Protein AF-A0A6B3ERU7-F1 (afdb_monomer)

Solvent-accessible surface area (backbone atoms only — not comparable to full-atom values): 4367 Å² total; per-residue (Å²): 103,90,77,76,57,90,96,54,82,65,93,77,82,80,48,77,41,83,44,70,45,68,69,62,51,50,50,53,40,39,77,74,50,32,45,81,49,94,58,91,86,42,90,49,46,45,43,29,24,43,83,88,65,51,64,35,34,43,35,48,87,87,63,73,62,80,82,129

Secondary structure (DSSP, 8-state):
-PSPPTTSPPPPPPEEEE-S-HHHHHHHHHHTT-EEEP-TT-TTEEEEE-TTS-EEEEE--SS-PPP-

Foldseek 3Di:
DPPDDPPDDDDDDEAEAEAQDDVVVVVVQVVQPWAWDDDPPCPQKTWIAHNVGHIYIYGYPPDRDDDD

pLDDT: mean 87.47, std 12.1, range [47.75, 98.25]

Radius of gyration: 14.42 Å; Cα contacts (8 Å, |Δi|>4): 96; chains: 1; bounding box: 31×30×38 Å

Nearest PDB structures (foldseek):
  2c21-assembly3_F  TM=7.203E-01  e=3.736E-02  Leishmania major
  1xqa-assembly1_A  TM=6.695E-01  e=3.496E-02  Bacillus cereus ATCC 14579
  1kmz-assembly1_A  TM=7.539E-01  e=1.314E-01  Streptomyces lavendulae
  1kll-assembly1_A-2  TM=6.210E-01  e=4.557E-02  Streptomyces lavendulae
  5uhj-assembly2_B-3  TM=6.477E-01  e=6.345E-02  Streptomyces sp. CB03234

Structure (mmCIF, N/CA/C/O backbone):
data_AF-A0A6B3ERU7-F1
#
_entry.id   AF-A0A6B3ERU7-F1
#
loop_
_atom_site.group_PDB
_atom_site.id
_atom_site.type_symbol
_atom_site.label_atom_id
_atom_site.label_alt_id
_atom_site.label_comp_id
_atom_site.label_asym_id
_atom_site.label_entity_id
_atom_site.label_seq_id
_atom_site.pdbx_PDB_ins_code
_atom_site.Cartn_x
_atom_site.Cartn_y
_atom_site.Cartn_z
_atom_site.occupancy
_atom_site.B_iso_or_equiv
_atom_site.auth_seq_id
_atom_site.auth_comp_id
_atom_site.auth_asym_id
_atom_site.auth_atom_id
_atom_site.pdbx_PDB_model_num
ATOM 1 N N . MET A 1 1 ? -4.860 -0.462 23.862 1.00 62.19 1 MET A N 1
ATOM 2 C CA . MET A 1 1 ? -4.777 -1.305 25.079 1.00 62.19 1 MET A CA 1
ATOM 3 C C . MET A 1 1 ? -5.407 -2.647 24.754 1.00 62.19 1 MET A C 1
ATOM 5 O O . MET A 1 1 ? -6.387 -2.655 24.018 1.00 62.19 1 MET A O 1
ATOM 9 N N . TRP A 1 2 ? -4.856 -3.762 25.230 1.00 71.75 2 TRP A N 1
ATOM 10 C CA . TRP A 1 2 ? -5.568 -5.041 25.177 1.00 71.75 2 TRP A CA 1
ATOM 11 C C . TRP A 1 2 ? -6.170 -5.318 26.560 1.00 71.75 2 TRP A C 1
ATOM 13 O O . TRP A 1 2 ? -5.421 -5.233 27.536 1.00 71.75 2 TRP A O 1
ATOM 23 N N . PRO A 1 3 ? -7.471 -5.644 26.669 1.00 83.06 3 PRO A N 1
ATOM 24 C CA . PRO A 1 3 ? -8.466 -5.791 25.596 1.00 83.06 3 PRO A CA 1
ATOM 25 C C . PRO A 1 3 ? -8.986 -4.447 25.032 1.00 83.06 3 PRO A C 1
ATOM 27 O O . PRO A 1 3 ? -8.841 -3.414 25.688 1.00 83.06 3 PRO A O 1
ATOM 30 N N . PRO A 1 4 ? -9.585 -4.437 23.820 1.00 85.06 4 PRO A N 1
ATOM 31 C CA . PRO A 1 4 ? -10.098 -3.217 23.199 1.00 85.06 4 PRO A CA 1
ATOM 32 C C . PRO A 1 4 ? -11.309 -2.651 23.954 1.00 85.06 4 PRO A C 1
ATOM 34 O O . PRO A 1 4 ? -12.305 -3.346 24.160 1.00 85.06 4 PRO A O 1
ATOM 37 N N . VAL A 1 5 ? -11.241 -1.363 24.296 1.00 90.25 5 VAL A N 1
ATOM 38 C CA . VAL A 1 5 ? -12.319 -0.615 24.955 1.00 90.25 5 VAL A CA 1
ATOM 39 C C . VAL A 1 5 ? -13.216 0.044 23.893 1.00 90.25 5 VAL A C 1
ATOM 41 O O . VAL A 1 5 ? -12.696 0.621 22.934 1.00 90.25 5 VAL A O 1
ATOM 44 N N . PRO A 1 6 ? -14.556 -0.050 23.996 1.00 88.31 6 PRO A N 1
ATOM 45 C CA . PRO A 1 6 ? -15.462 0.639 23.078 1.00 88.31 6 PRO A CA 1
ATOM 46 C C . PRO A 1 6 ? -15.233 2.157 23.065 1.00 88.31 6 PRO A C 1
ATOM 48 O O . PRO A 1 6 ? -15.151 2.777 24.119 1.00 88.31 6 PRO A O 1
ATOM 51 N N . GLY A 1 7 ? -15.165 2.757 21.873 1.00 86.81 7 GLY A N 1
ATOM 52 C CA . GLY A 1 7 ? -14.949 4.201 21.700 1.00 86.81 7 GLY A CA 1
ATOM 53 C C . GLY A 1 7 ? -13.485 4.651 21.756 1.00 86.81 7 GLY A C 1
ATOM 54 O O . GLY A 1 7 ? -13.208 5.810 21.464 1.00 86.81 7 GLY A O 1
ATOM 55 N N . GLU A 1 8 ? -12.549 3.753 22.068 1.00 89.12 8 GLU A N 1
ATOM 56 C CA . GLU A 1 8 ? -11.114 4.042 22.046 1.00 89.12 8 GLU A CA 1
ATOM 57 C C . GLU A 1 8 ? -10.432 3.534 20.771 1.00 89.12 8 GLU A C 1
ATOM 59 O O . GLU A 1 8 ? -10.927 2.637 20.080 1.00 89.12 8 GLU A O 1
ATOM 64 N N . GLN A 1 9 ? -9.252 4.096 20.485 1.00 80.38 9 GLN A N 1
ATOM 65 C CA . GLN A 1 9 ? -8.414 3.660 19.374 1.00 80.38 9 GLN A CA 1
ATOM 66 C C . GLN A 1 9 ? -8.065 2.176 19.519 1.00 80.38 9 GLN A C 1
ATOM 68 O O . GLN A 1 9 ? -7.538 1.722 20.543 1.00 80.38 9 GLN A O 1
ATOM 73 N N . ARG A 1 10 ? -8.341 1.417 18.461 1.00 82.06 10 ARG A N 1
ATOM 74 C CA . ARG A 1 10 ? -8.057 -0.016 18.396 1.00 82.06 10 ARG A CA 1
ATOM 75 C C . ARG A 1 10 ? -6.691 -0.265 17.760 1.00 82.06 10 ARG A C 1
ATOM 77 O O . ARG A 1 10 ? -6.233 0.556 16.968 1.00 82.06 10 ARG A O 1
ATOM 84 N N . PRO A 1 11 ? -6.034 -1.394 18.079 1.00 80.88 11 PRO A N 1
ATOM 85 C CA . PRO A 1 11 ? -4.880 -1.834 17.308 1.00 80.88 11 PRO A CA 1
ATOM 86 C C . PRO A 1 11 ? -5.279 -1.963 15.835 1.00 80.88 11 PRO A C 1
ATOM 88 O O . PRO A 1 11 ? -6.257 -2.646 15.527 1.00 80.88 11 PRO A O 1
ATOM 91 N N . MET A 1 12 ? -4.540 -1.302 14.948 1.00 77.25 12 MET A N 1
ATOM 92 C CA . MET A 1 12 ? -4.681 -1.471 13.505 1.00 77.25 12 MET A CA 1
ATOM 93 C C . MET A 1 12 ? -3.535 -2.331 12.993 1.00 77.25 12 MET A C 1
ATOM 95 O O . MET A 1 12 ? -2.389 -2.157 13.408 1.00 77.25 12 MET A O 1
ATOM 99 N N . MET A 1 13 ? -3.863 -3.265 12.107 1.00 81.56 13 MET A N 1
ATOM 100 C CA . MET A 1 13 ? -2.867 -4.031 11.376 1.00 81.56 13 MET A CA 1
ATOM 101 C C . MET A 1 13 ? -2.489 -3.241 10.130 1.00 81.56 13 MET A C 1
ATOM 103 O O . MET A 1 13 ? -3.369 -2.834 9.375 1.00 81.56 13 MET A O 1
ATOM 107 N N . HIS A 1 14 ? -1.195 -3.010 9.943 1.00 84.94 14 HIS A N 1
ATOM 108 C CA . HIS A 1 14 ? -0.672 -2.472 8.699 1.00 84.94 14 HIS A CA 1
ATOM 109 C C . HIS A 1 14 ? -0.332 -3.637 7.773 1.00 84.94 14 HIS A C 1
ATOM 111 O O . HIS A 1 14 ? 0.331 -4.583 8.202 1.00 84.94 14 HIS A O 1
ATOM 117 N N . PHE A 1 15 ? -0.817 -3.585 6.535 1.00 89.81 15 PHE A N 1
ATOM 118 C CA . PHE A 1 15 ? -0.468 -4.561 5.512 1.00 89.81 15 PHE A CA 1
ATOM 119 C C . PHE A 1 15 ? 0.525 -3.943 4.538 1.00 89.81 15 PHE A C 1
ATOM 121 O O . PHE A 1 15 ? 0.214 -2.951 3.882 1.00 89.81 15 PHE A O 1
ATOM 128 N N . ASP A 1 16 ? 1.693 -4.570 4.450 1.00 93.50 16 ASP A N 1
ATOM 129 C CA . ASP A 1 16 ? 2.779 -4.212 3.548 1.00 93.50 16 ASP A CA 1
ATOM 130 C C . ASP A 1 16 ? 2.941 -5.318 2.505 1.00 93.50 16 ASP A C 1
ATOM 132 O O . ASP A 1 16 ? 3.216 -6.471 2.847 1.00 93.50 16 ASP A O 1
ATOM 136 N N . PHE A 1 17 ? 2.769 -4.978 1.230 1.00 93.69 17 PHE A N 1
ATOM 137 C CA . PHE A 1 17 ? 2.947 -5.908 0.120 1.00 93.69 17 PHE A CA 1
ATOM 138 C C . PHE A 1 17 ? 4.228 -5.579 -0.634 1.00 93.69 17 PHE A C 1
ATOM 140 O O . PHE A 1 17 ? 4.361 -4.493 -1.198 1.00 93.69 17 PHE A O 1
ATOM 147 N N . GLN A 1 18 ? 5.153 -6.535 -0.692 1.00 94.31 18 GLN A N 1
ATOM 148 C CA . GLN A 1 18 ? 6.302 -6.432 -1.582 1.00 94.31 18 GLN A CA 1
ATOM 149 C C . GLN A 1 18 ? 5.840 -6.629 -3.027 1.00 94.31 18 GLN A C 1
ATOM 151 O O . GLN A 1 18 ? 5.220 -7.645 -3.349 1.00 94.31 18 GLN A O 1
ATOM 156 N N . VAL A 1 19 ? 6.156 -5.678 -3.900 1.00 94.25 19 VAL A N 1
ATOM 157 C CA . VAL A 1 19 ? 5.809 -5.725 -5.325 1.00 94.25 19 VAL A CA 1
ATOM 158 C C . VAL A 1 19 ? 7.060 -5.614 -6.180 1.00 94.25 19 VAL A C 1
ATOM 160 O O . VAL A 1 19 ? 8.067 -5.078 -5.741 1.00 94.25 19 VAL A O 1
ATOM 163 N N . GLY A 1 20 ? 7.014 -6.122 -7.412 1.00 91.19 20 GLY A N 1
ATOM 164 C CA . GLY A 1 20 ? 8.144 -6.019 -8.343 1.00 91.19 20 GLY A CA 1
ATOM 165 C C . GLY A 1 20 ? 8.233 -4.679 -9.082 1.00 91.19 20 GLY A C 1
ATOM 166 O O . GLY A 1 20 ? 9.291 -4.353 -9.614 1.00 91.19 20 GLY A O 1
ATOM 167 N N . ASP A 1 21 ? 7.129 -3.931 -9.140 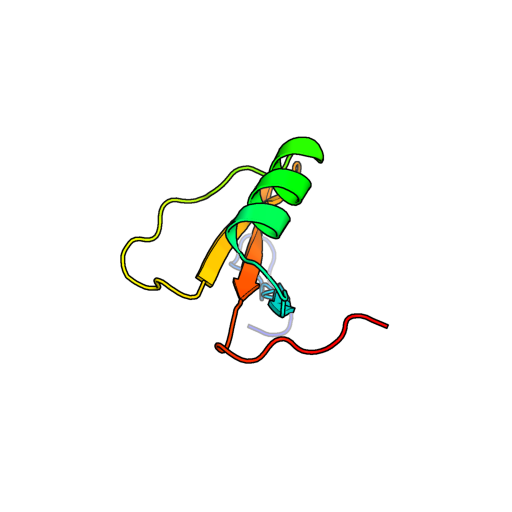1.00 91.88 21 ASP A N 1
ATOM 168 C CA . ASP A 1 21 ? 7.016 -2.623 -9.788 1.00 91.88 21 ASP A CA 1
ATOM 169 C C . ASP A 1 21 ? 5.940 -1.801 -9.063 1.00 91.88 21 ASP A C 1
ATOM 171 O O . ASP A 1 21 ? 4.780 -2.214 -8.990 1.00 91.88 21 ASP A O 1
ATOM 175 N N . LEU A 1 22 ? 6.329 -0.656 -8.493 1.00 92.62 22 LEU A N 1
ATOM 176 C CA . LEU A 1 22 ? 5.414 0.189 -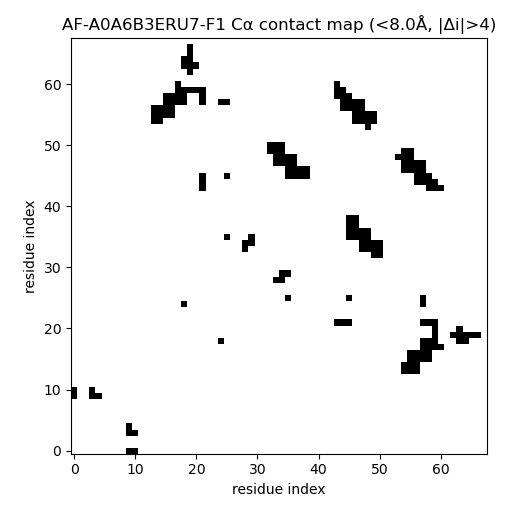7.720 1.00 92.62 22 LEU A CA 1
ATOM 177 C C . LEU A 1 22 ? 4.341 0.8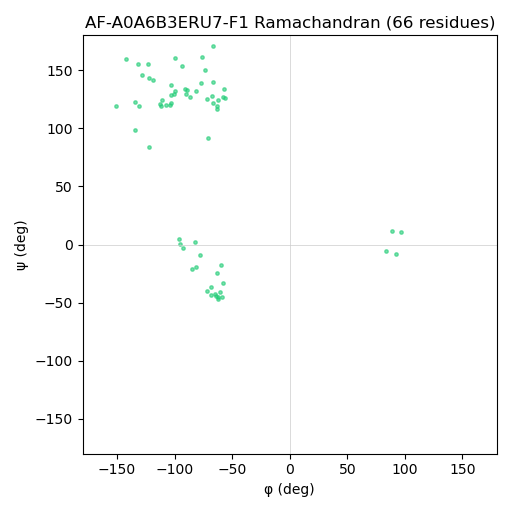34 -8.587 1.00 92.62 22 LEU A C 1
ATOM 179 O O . LEU A 1 22 ? 3.186 0.888 -8.178 1.00 92.62 22 LEU A O 1
ATOM 183 N N . GLU A 1 23 ? 4.705 1.345 -9.757 1.00 92.94 23 GLU A N 1
ATOM 184 C CA . GLU A 1 23 ? 3.781 2.117 -10.584 1.00 92.94 23 GLU A CA 1
ATOM 185 C C . GLU A 1 23 ? 2.729 1.190 -11.205 1.00 92.94 23 GLU A C 1
ATOM 187 O O . GLU A 1 23 ? 1.538 1.507 -11.190 1.00 92.94 23 GLU A O 1
ATOM 192 N N . ALA A 1 24 ? 3.139 -0.001 -11.654 1.00 95.44 24 ALA A N 1
ATOM 193 C CA . ALA A 1 24 ? 2.215 -1.022 -12.141 1.00 95.44 24 ALA A CA 1
ATOM 194 C C . ALA A 1 24 ? 1.270 -1.518 -11.033 1.00 95.44 24 ALA A C 1
ATOM 196 O O . ALA A 1 24 ? 0.063 -1.615 -11.253 1.00 95.44 24 ALA A O 1
ATOM 197 N N . ALA A 1 25 ? 1.793 -1.787 -9.832 1.00 96.12 25 ALA A N 1
ATOM 198 C CA . ALA A 1 25 ? 0.976 -2.259 -8.717 1.00 96.12 25 ALA A CA 1
ATOM 199 C C . ALA A 1 25 ? 0.005 -1.183 -8.198 1.00 96.12 25 ALA A C 1
ATOM 201 O O . ALA A 1 25 ? -1.138 -1.498 -7.866 1.00 96.12 25 ALA A O 1
ATOM 202 N N . VAL A 1 26 ? 0.416 0.092 -8.175 1.00 96.44 26 VAL A N 1
ATOM 203 C CA . VAL A 1 26 ? -0.490 1.213 -7.880 1.00 96.44 26 VAL A CA 1
ATOM 204 C C . VAL A 1 26 ? -1.594 1.298 -8.928 1.00 96.44 26 VAL A C 1
ATOM 206 O O . VAL A 1 26 ? -2.758 1.419 -8.555 1.00 96.44 26 VAL A O 1
ATOM 209 N N . ALA A 1 27 ? -1.261 1.216 -10.219 1.00 97.75 27 ALA A N 1
ATOM 210 C CA . ALA A 1 27 ? -2.256 1.271 -11.288 1.00 97.75 27 ALA A CA 1
ATOM 211 C C . ALA A 1 27 ? -3.293 0.144 -11.158 1.00 97.75 27 ALA A C 1
ATOM 213 O O . ALA A 1 27 ? -4.493 0.413 -11.226 1.00 97.75 27 ALA A O 1
ATOM 214 N N . GLU A 1 28 ? -2.849 -1.087 -10.886 1.00 97.75 28 GLU A N 1
ATOM 215 C CA . GLU A 1 28 ? -3.749 -2.220 -10.655 1.00 97.75 28 GLU A CA 1
ATOM 216 C C . GLU A 1 28 ? -4.637 -1.998 -9.421 1.00 97.75 28 GLU A C 1
ATOM 218 O O . GLU A 1 28 ? -5.849 -2.212 -9.464 1.00 97.75 28 GLU A O 1
ATOM 223 N N . ALA A 1 29 ? -4.058 -1.537 -8.310 1.00 97.31 29 ALA A N 1
ATOM 224 C CA . ALA A 1 29 ? -4.818 -1.263 -7.098 1.00 97.31 29 ALA A CA 1
ATOM 225 C C . ALA A 1 29 ? -5.889 -0.183 -7.332 1.00 97.31 29 ALA A C 1
ATOM 227 O O . ALA A 1 29 ? -7.025 -0.334 -6.880 1.00 97.31 29 ALA A O 1
ATOM 228 N N . VAL A 1 30 ? -5.560 0.874 -8.080 1.00 98.06 30 VAL A N 1
ATOM 229 C CA . VAL A 1 30 ? -6.504 1.936 -8.458 1.00 98.06 30 VAL A CA 1
ATOM 230 C C . VAL A 1 30 ? -7.619 1.406 -9.356 1.00 98.06 30 VAL A C 1
ATOM 232 O O . VAL A 1 30 ? -8.783 1.722 -9.117 1.00 98.06 30 VAL A O 1
ATOM 235 N N . GLU A 1 31 ? -7.308 0.556 -10.338 1.00 98.25 31 GLU A N 1
ATOM 236 C CA . GLU A 1 31 ? -8.320 -0.104 -11.178 1.00 98.25 31 GLU A CA 1
ATOM 237 C C . GLU A 1 31 ? -9.309 -0.927 -10.334 1.00 98.25 31 GLU A C 1
ATOM 239 O O . GLU A 1 31 ? -10.505 -0.983 -10.626 1.00 98.25 31 GLU A O 1
ATOM 244 N N . ARG A 1 32 ? -8.831 -1.503 -9.225 1.00 97.56 32 ARG A N 1
ATOM 245 C CA . ARG A 1 32 ? -9.640 -2.252 -8.252 1.00 97.56 32 ARG A CA 1
ATOM 246 C C . ARG A 1 32 ? -10.367 -1.372 -7.225 1.00 97.56 32 ARG A C 1
ATOM 248 O O . ARG A 1 32 ? -11.063 -1.905 -6.361 1.00 97.56 32 ARG A O 1
ATOM 255 N N . GLY A 1 33 ? -10.251 -0.047 -7.321 1.00 97.94 33 GLY A N 1
ATOM 256 C CA . GLY A 1 33 ? -10.954 0.918 -6.473 1.00 97.94 33 GLY A CA 1
ATOM 257 C C . GLY A 1 33 ? -10.151 1.446 -5.284 1.00 97.94 33 GLY A C 1
ATOM 258 O O . GLY A 1 33 ? -10.728 2.108 -4.422 1.00 97.94 33 GLY A O 1
ATOM 259 N N . ALA A 1 34 ? -8.845 1.178 -5.214 1.00 97.94 34 ALA A N 1
ATOM 260 C CA . ALA A 1 34 ? -7.992 1.787 -4.201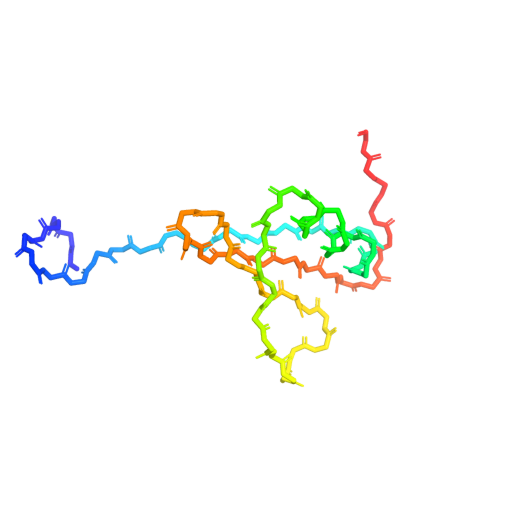 1.00 97.94 34 ALA A CA 1
ATOM 261 C C . ALA A 1 34 ? -7.722 3.269 -4.510 1.00 97.94 34 ALA A C 1
ATOM 263 O O . ALA A 1 34 ? -7.661 3.687 -5.666 1.00 97.94 34 ALA A O 1
ATOM 264 N N . THR A 1 35 ? -7.520 4.073 -3.468 1.00 98.06 35 THR A N 1
ATOM 265 C CA . THR A 1 35 ? -7.199 5.503 -3.595 1.00 98.06 35 THR A CA 1
ATOM 266 C C . THR A 1 35 ? -5.775 5.774 -3.105 1.00 98.06 35 THR A C 1
ATOM 268 O O . THR A 1 35 ? -5.499 5.515 -1.933 1.00 98.06 35 THR A O 1
ATOM 271 N N . PRO A 1 36 ? -4.865 6.311 -3.941 1.00 96.56 36 PRO A N 1
ATOM 272 C CA . PRO A 1 36 ? -3.507 6.634 -3.516 1.00 96.56 36 PRO A CA 1
ATOM 273 C C . PRO A 1 36 ? -3.486 7.772 -2.494 1.00 96.56 36 PRO A C 1
ATOM 275 O O . PRO A 1 36 ? -4.186 8.775 -2.649 1.00 96.56 36 PRO A O 1
ATOM 278 N N . VAL A 1 37 ? -2.632 7.640 -1.483 1.00 95.06 37 VAL A N 1
ATOM 279 C CA . VAL A 1 37 ? -2.342 8.691 -0.507 1.00 95.06 37 VAL A CA 1
ATOM 280 C C . VAL A 1 37 ? -0.981 9.301 -0.854 1.00 95.06 37 VAL A C 1
ATOM 282 O O . VAL A 1 37 ? 0.010 8.571 -0.908 1.00 95.06 37 VAL A O 1
ATOM 285 N N . PRO A 1 38 ? -0.893 10.621 -1.104 1.00 88.56 38 PRO A N 1
ATOM 286 C CA . PRO A 1 38 ? 0.382 11.264 -1.394 1.00 88.56 38 PRO A CA 1
ATOM 287 C C . PRO A 1 38 ? 1.338 11.158 -0.202 1.00 88.56 38 PRO A C 1
ATOM 289 O O . PRO A 1 38 ? 1.058 11.699 0.866 1.00 88.56 38 PRO A O 1
ATOM 2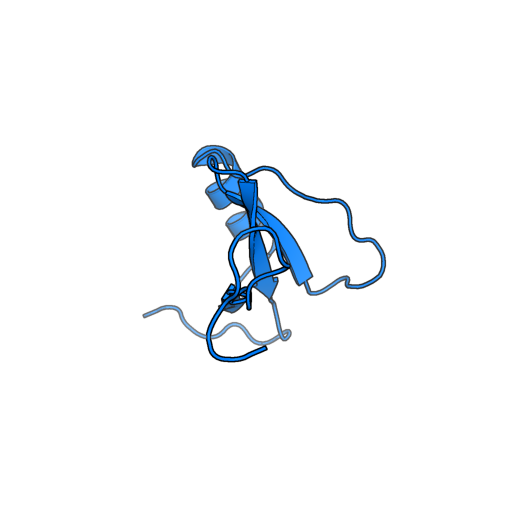92 N N . ASP A 1 39 ? 2.485 10.514 -0.407 1.00 85.31 39 ASP A N 1
ATOM 293 C CA . ASP A 1 39 ? 3.579 10.481 0.562 1.00 85.31 39 ASP A CA 1
ATOM 294 C C . ASP A 1 39 ? 4.923 10.743 -0.141 1.00 85.31 39 ASP A C 1
ATOM 296 O O . ASP A 1 39 ? 5.500 9.841 -0.753 1.00 85.31 39 ASP A O 1
ATOM 300 N N . PRO A 1 40 ? 5.434 11.984 -0.098 1.00 75.06 40 PRO A N 1
ATOM 301 C CA . PRO A 1 40 ? 6.687 12.334 -0.754 1.00 75.06 40 PRO A CA 1
ATOM 302 C C . PRO A 1 40 ? 7.937 11.877 0.017 1.00 75.06 40 PRO A C 1
ATOM 304 O O . PRO A 1 40 ? 9.039 12.002 -0.514 1.00 75.06 40 PRO A O 1
ATOM 307 N N . LEU A 1 41 ? 7.809 11.395 1.260 1.00 86.88 41 LEU A N 1
ATOM 308 C CA . LEU A 1 41 ? 8.959 11.071 2.112 1.00 86.88 41 LEU A CA 1
ATOM 309 C C . LEU A 1 41 ? 9.514 9.662 1.859 1.00 86.88 41 LEU A C 1
ATOM 311 O O . LEU A 1 41 ? 10.682 9.409 2.157 1.00 86.88 41 LEU A O 1
ATOM 315 N N . HIS A 1 42 ? 8.714 8.765 1.278 1.00 86.56 42 HIS A N 1
ATOM 316 C CA . HIS A 1 42 ? 9.063 7.355 1.101 1.00 86.56 42 HIS A CA 1
ATOM 317 C C . HIS A 1 42 ? 9.021 6.961 -0.384 1.00 86.56 42 HIS A C 1
ATOM 319 O O . HIS A 1 42 ? 8.031 6.409 -0.858 1.00 86.56 42 HIS A O 1
ATOM 325 N N . PRO A 1 43 ? 10.096 7.200 -1.159 1.00 86.81 43 PRO A N 1
ATOM 326 C CA . PRO A 1 43 ? 10.079 7.007 -2.613 1.00 86.81 43 PRO A CA 1
ATOM 327 C C . PRO A 1 43 ? 9.832 5.552 -3.043 1.00 86.81 43 PRO A C 1
ATOM 329 O O . PRO A 1 43 ? 9.318 5.317 -4.137 1.00 86.81 43 PRO A O 1
ATOM 332 N N . HIS A 1 44 ? 10.159 4.596 -2.173 1.00 90.88 44 HIS A N 1
ATOM 333 C CA . HIS A 1 44 ? 10.035 3.152 -2.385 1.00 90.88 44 H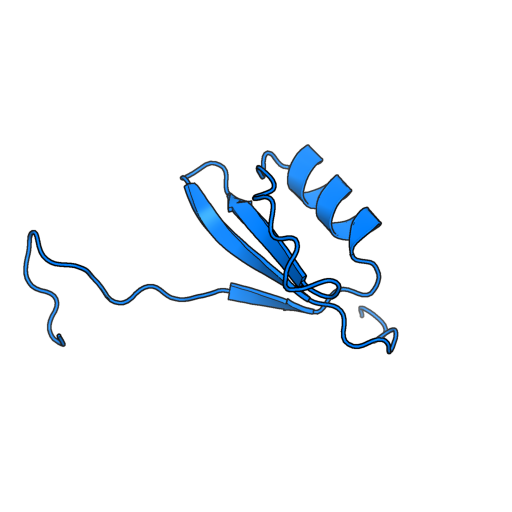IS A CA 1
ATOM 334 C C . HIS A 1 44 ? 8.749 2.542 -1.814 1.00 90.88 44 HIS A C 1
ATOM 336 O O . HIS A 1 44 ? 8.580 1.323 -1.834 1.00 90.88 44 HIS A O 1
ATOM 342 N N . VAL A 1 45 ? 7.855 3.384 -1.296 1.00 93.25 45 VAL A N 1
ATOM 343 C CA . VAL A 1 45 ? 6.587 2.965 -0.708 1.00 93.25 45 VAL A CA 1
ATOM 344 C C . VAL A 1 45 ? 5.458 3.768 -1.343 1.00 93.25 45 VAL A C 1
ATOM 346 O O . VAL A 1 45 ? 5.622 4.929 -1.730 1.00 93.25 45 VAL A O 1
ATOM 349 N N . ARG A 1 46 ? 4.299 3.137 -1.498 1.00 94.81 46 ARG A N 1
ATOM 350 C CA . ARG A 1 46 ? 3.054 3.800 -1.882 1.00 94.81 46 ARG A CA 1
ATOM 351 C C . ARG A 1 46 ? 1.965 3.365 -0.922 1.00 94.81 46 ARG A C 1
ATOM 353 O O . ARG A 1 46 ? 1.649 2.183 -0.858 1.00 94.81 46 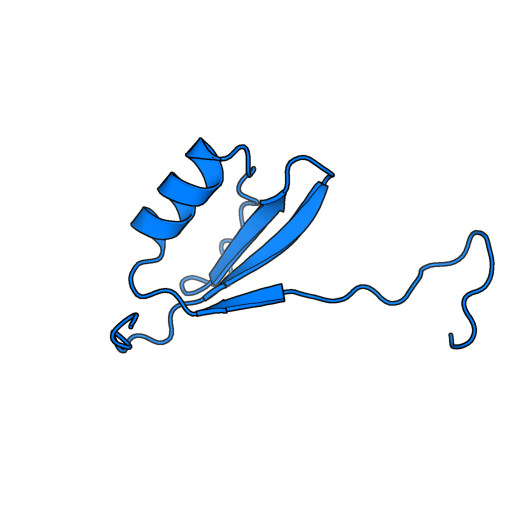ARG A O 1
ATOM 360 N N . THR A 1 47 ? 1.390 4.323 -0.207 1.00 95.44 47 THR A N 1
ATOM 361 C CA . THR A 1 47 ? 0.239 4.093 0.669 1.00 95.44 47 THR A CA 1
ATOM 362 C C . THR A 1 47 ? -1.044 4.275 -0.130 1.00 95.44 47 THR A C 1
ATOM 364 O O . THR A 1 47 ? -1.196 5.266 -0.848 1.00 95.44 47 THR A O 1
ATOM 367 N N . LEU A 1 48 ? -1.986 3.345 -0.000 1.00 96.50 48 LEU A N 1
ATOM 368 C CA . LEU A 1 48 ? -3.309 3.423 -0.612 1.00 96.50 48 LEU A CA 1
ATOM 369 C C . LEU A 1 48 ? -4.393 3.109 0.420 1.00 96.50 48 LEU A C 1
ATOM 371 O O . LEU A 1 48 ? -4.152 2.414 1.405 1.00 96.50 48 LEU A O 1
ATOM 375 N N . LEU A 1 49 ? -5.596 3.620 0.175 1.00 96.75 49 LEU A N 1
ATOM 376 C CA . LEU A 1 49 ? -6.808 3.243 0.894 1.00 96.75 49 LEU A CA 1
ATOM 377 C C . LEU A 1 49 ? -7.597 2.241 0.059 1.00 96.75 49 LEU A C 1
ATOM 379 O O . LEU A 1 49 ? -7.826 2.484 -1.126 1.00 96.75 49 LEU A O 1
ATOM 383 N N . ASP A 1 50 ? -8.034 1.143 0.668 1.00 95.25 50 ASP A N 1
ATOM 384 C CA . ASP A 1 50 ? -9.015 0.251 0.051 1.00 95.25 50 ASP A CA 1
ATOM 385 C C . ASP A 1 50 ? -10.395 0.951 -0.082 1.00 95.25 50 ASP A C 1
ATOM 387 O O . ASP A 1 50 ? -10.608 2.031 0.482 1.00 95.25 50 ASP A O 1
ATOM 391 N N . PRO A 1 51 ? -11.372 0.355 -0.790 1.00 96.62 51 PRO A N 1
ATOM 392 C CA . PRO A 1 51 ? -12.713 0.936 -0.917 1.00 96.62 51 PRO A CA 1
ATOM 393 C C . PRO A 1 51 ? -13.470 1.147 0.408 1.00 96.62 51 PRO A C 1
ATOM 395 O O . PRO A 1 51 ? -14.449 1.892 0.438 1.00 96.62 51 PRO A O 1
ATOM 398 N N . ALA A 1 52 ? -13.055 0.492 1.497 1.00 94.06 52 ALA A N 1
ATOM 399 C CA . ALA A 1 52 ? -13.607 0.673 2.838 1.00 94.06 52 ALA A CA 1
ATOM 400 C C . ALA A 1 52 ? -12.842 1.730 3.664 1.00 94.06 52 ALA A C 1
ATOM 402 O O . ALA A 1 52 ? -13.253 2.050 4.781 1.00 94.06 52 ALA A O 1
ATOM 403 N N . GLY A 1 53 ? -11.769 2.306 3.115 1.00 91.94 53 GLY A N 1
ATOM 404 C CA . GLY A 1 53 ? -10.941 3.326 3.747 1.00 91.94 53 GLY A CA 1
ATOM 405 C C . GLY A 1 53 ? -9.789 2.781 4.594 1.00 91.94 53 GLY A C 1
ATOM 406 O O . GLY A 1 53 ? -9.190 3.553 5.343 1.00 91.94 53 GLY A O 1
ATOM 407 N N . HIS A 1 54 ? -9.462 1.487 4.515 1.00 92.38 54 HIS A N 1
ATOM 408 C CA . HIS A 1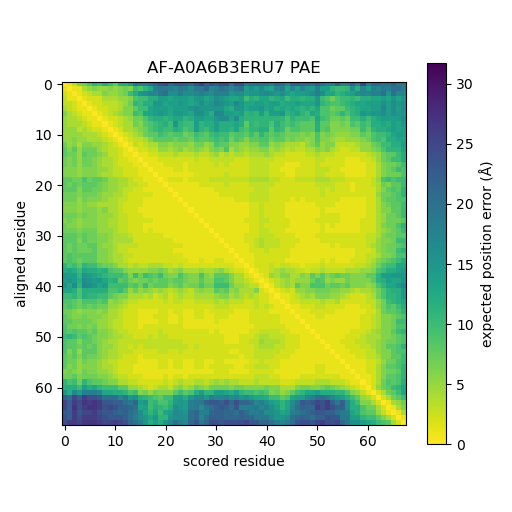 54 ? -8.343 0.914 5.267 1.00 92.38 54 HIS A CA 1
ATOM 409 C C . HIS A 1 54 ? -7.005 1.164 4.558 1.00 92.38 54 HIS A C 1
ATOM 411 O O . HIS A 1 54 ? -6.897 0.892 3.359 1.00 92.38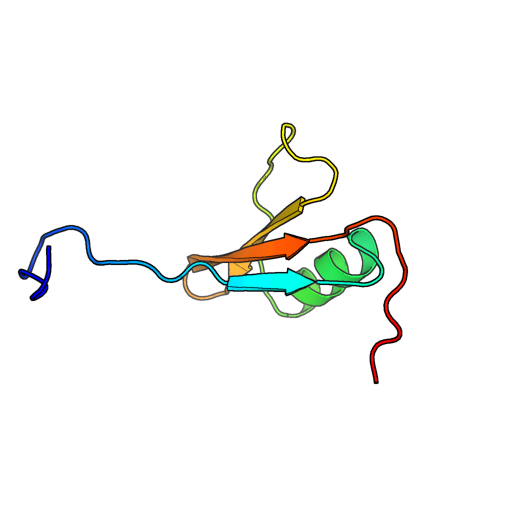 54 HIS A O 1
ATOM 417 N N . PRO A 1 55 ? -5.972 1.635 5.279 1.00 93.75 55 PRO A N 1
ATOM 418 C CA . PRO A 1 55 ? -4.661 1.865 4.694 1.00 93.75 55 PRO A CA 1
ATOM 419 C C . PRO A 1 55 ? -3.877 0.561 4.497 1.00 93.75 55 PRO A C 1
ATOM 421 O O . PRO A 1 55 ? -3.833 -0.292 5.386 1.00 93.75 55 PRO A O 1
ATOM 424 N N . PHE A 1 56 ? -3.197 0.453 3.359 1.00 95.19 56 PHE A N 1
ATOM 425 C CA . PHE A 1 56 ? -2.171 -0.553 3.083 1.00 95.19 56 PHE A CA 1
ATOM 426 C C . PHE A 1 56 ? -1.035 0.058 2.256 1.00 95.19 56 PHE A C 1
ATOM 428 O O . PHE A 1 56 ? -1.217 1.090 1.604 1.00 95.19 56 PHE A O 1
ATOM 435 N N . CYS A 1 57 ? 0.132 -0.580 2.273 1.00 95.31 57 CYS A N 1
ATOM 436 C CA . CYS A 1 57 ? 1.320 -0.116 1.569 1.00 95.31 57 CYS A CA 1
ATOM 437 C C . CYS A 1 57 ? 1.799 -1.123 0.524 1.00 95.31 57 CYS A C 1
ATOM 439 O O . CYS A 1 57 ? 1.783 -2.336 0.732 1.00 95.31 57 CYS A O 1
ATOM 441 N N . LEU A 1 58 ? 2.259 -0.591 -0.604 1.00 95.56 58 LEU A N 1
ATOM 442 C CA . LEU A 1 58 ? 3.039 -1.304 -1.607 1.00 95.56 58 LEU A CA 1
ATOM 443 C C . LEU A 1 58 ? 4.498 -0.887 -1.452 1.00 95.56 58 LEU A C 1
ATOM 445 O O . LEU A 1 58 ? 4.796 0.309 -1.436 1.00 95.56 58 LEU A O 1
ATOM 449 N N . CYS A 1 59 ? 5.391 -1.862 -1.348 1.00 94.25 59 CYS A N 1
ATOM 450 C CA . CYS A 1 59 ? 6.804 -1.666 -1.049 1.00 94.25 59 CYS A CA 1
ATOM 451 C C . CYS A 1 59 ? 7.673 -2.264 -2.158 1.00 94.25 59 CYS A C 1
ATOM 453 O O . CYS A 1 59 ? 7.353 -3.317 -2.711 1.00 94.25 59 CYS A O 1
ATOM 455 N N . TYR A 1 60 ? 8.785 -1.598 -2.468 1.00 91.56 60 TYR A N 1
ATOM 456 C CA . TYR A 1 60 ? 9.786 -2.090 -3.411 1.00 91.56 60 TYR A CA 1
ATOM 457 C C . TYR A 1 60 ? 11.191 -1.903 -2.844 1.00 91.56 60 TYR A C 1
ATOM 459 O O . TYR A 1 60 ? 11.596 -0.789 -2.530 1.00 91.56 60 TYR A O 1
ATOM 467 N N . ASP A 1 61 ? 11.951 -2.986 -2.726 1.00 84.88 61 ASP A N 1
ATOM 468 C CA . ASP A 1 61 ? 13.287 -3.010 -2.114 1.00 84.88 61 ASP A CA 1
ATOM 469 C C . ASP A 1 61 ? 14.421 -2.874 -3.143 1.00 84.88 61 ASP A C 1
ATOM 471 O O . ASP A 1 61 ? 15.591 -2.826 -2.774 1.00 84.88 61 ASP A O 1
ATOM 475 N N . GLY A 1 62 ? 14.091 -2.745 -4.433 1.00 73.62 62 GLY A N 1
ATOM 476 C CA . GLY A 1 62 ? 15.072 -2.610 -5.509 1.00 73.62 62 GLY A CA 1
ATOM 477 C C . GLY A 1 62 ? 15.484 -3.931 -6.158 1.00 73.62 62 GLY A C 1
ATOM 478 O O . GLY A 1 62 ? 16.141 -3.897 -7.201 1.00 73.62 62 GLY A O 1
ATOM 479 N N . GLU A 1 63 ? 15.065 -5.076 -5.614 1.00 67.06 63 GLU A N 1
ATOM 480 C CA . GLU A 1 63 ? 15.298 -6.391 -6.202 1.00 67.06 63 GLU A CA 1
ATOM 481 C C . GLU A 1 63 ? 13.976 -6.975 -6.702 1.00 67.06 63 GLU A C 1
ATOM 483 O O . GLU A 1 63 ? 12.994 -7.119 -5.977 1.00 67.06 63 GLU A O 1
ATOM 488 N N . ARG A 1 64 ? 13.927 -7.335 -7.988 1.00 57.97 64 ARG A N 1
ATOM 489 C CA . ARG A 1 64 ? 12.747 -7.990 -8.553 1.00 57.97 64 ARG A CA 1
ATOM 490 C C . ARG A 1 64 ? 12.663 -9.413 -8.005 1.00 57.97 64 ARG A C 1
ATOM 492 O O . ARG A 1 64 ? 13.225 -10.335 -8.592 1.00 57.97 64 ARG A O 1
ATOM 499 N N . MET A 1 65 ? 11.953 -9.590 -6.895 1.00 56.00 65 MET A N 1
ATOM 500 C CA . MET A 1 65 ? 11.534 -10.911 -6.437 1.00 56.00 65 MET A CA 1
ATOM 501 C C . MET A 1 65 ? 10.601 -11.507 -7.504 1.00 56.00 65 MET A C 1
ATOM 503 O O . MET A 1 65 ? 9.628 -10.849 -7.886 1.00 56.00 65 MET A O 1
ATOM 507 N N . PRO A 1 66 ? 10.884 -12.703 -8.051 1.00 54.84 66 PRO A N 1
ATOM 508 C CA . PRO A 1 66 ? 9.960 -13.345 -8.971 1.00 54.84 66 PRO A CA 1
ATOM 509 C C . PRO A 1 66 ? 8.662 -13.642 -8.217 1.00 54.84 66 PRO A C 1
ATOM 511 O O . PRO A 1 66 ? 8.659 -14.399 -7.247 1.00 54.84 66 PRO A O 1
ATOM 514 N N . VAL A 1 67 ? 7.568 -13.019 -8.653 1.00 55.28 67 VAL A N 1
ATOM 515 C CA . VAL A 1 67 ? 6.226 -13.426 -8.240 1.00 55.28 67 VAL A CA 1
ATOM 516 C C . VAL A 1 67 ? 5.983 -14.817 -8.833 1.00 55.28 67 VAL A C 1
ATOM 518 O O . VAL A 1 67 ? 6.179 -15.015 -10.034 1.00 55.28 67 VAL A O 1
ATOM 521 N N . ALA A 1 68 ? 5.706 -15.791 -7.966 1.00 47.75 68 ALA A N 1
ATOM 522 C CA . ALA A 1 68 ? 5.451 -17.180 -8.348 1.00 47.75 68 ALA A CA 1
ATOM 523 C C . ALA A 1 68 ? 4.082 -17.342 -9.019 1.00 47.75 68 ALA A C 1
ATOM 525 O O . ALA A 1 68 ? 3.147 -16.608 -8.624 1.00 47.75 68 ALA A O 1
#

Sequence (68 aa):
MWPPVPGEQRPMMHFDFQVGDLEAAVAEAVERGATPVPDPLHPHVRTLLDPAGHPFCLCYDGERMPVA

Mean predicted aligned error: 6.25 Å